Protein AF-A0A934ZNQ2-F1 (afdb_monomer)

Foldseek 3Di:
DVVVVVVVVVVVVVVVVVVVVVVVPDPVQFKDKLVRDDPPDHSVVVVVCLVVCVQPPWDDDPNIIIGTPVSVVVSVVVVVVVCVVPPPPDDDCPDPVVVCVVVVNDPPPDDD

Structure (mmCIF, N/CA/C/O backbone):
data_AF-A0A934ZNQ2-F1
#
_entry.id   AF-A0A934ZNQ2-F1
#
loop_
_atom_site.group_PDB
_atom_site.id
_atom_site.type_symbol
_atom_site.label_atom_id
_atom_site.label_alt_id
_atom_site.label_comp_id
_atom_site.label_asym_id
_atom_site.label_entity_id
_atom_site.label_seq_id
_atom_site.pdbx_PDB_ins_code
_atom_site.Cartn_x
_atom_site.Cartn_y
_atom_site.Cartn_z
_atom_site.occupancy
_atom_site.B_iso_or_equiv
_atom_site.auth_seq_id
_atom_site.auth_comp_id
_atom_site.auth_asym_id
_atom_site.auth_atom_id
_atom_site.pdbx_PDB_model_num
ATOM 1 N N . MET A 1 1 ? -1.544 -24.015 -31.363 1.00 61.53 1 MET A N 1
ATOM 2 C CA . MET A 1 1 ? -1.653 -25.268 -30.579 1.00 61.53 1 MET A CA 1
ATOM 3 C C . MET A 1 1 ? -0.484 -25.499 -29.620 1.00 61.53 1 MET A C 1
ATOM 5 O O . MET A 1 1 ? -0.744 -25.551 -28.429 1.00 61.53 1 MET A O 1
ATOM 9 N N . LEU A 1 2 ? 0.784 -25.612 -30.054 1.00 68.94 2 LEU A N 1
ATOM 10 C CA . LEU A 1 2 ? 1.919 -25.782 -29.113 1.00 68.94 2 LEU A CA 1
ATOM 11 C C . LEU A 1 2 ? 2.188 -24.540 -28.242 1.00 68.94 2 LEU A C 1
ATOM 13 O O . LEU A 1 2 ? 2.472 -24.673 -27.055 1.00 68.94 2 LEU A O 1
ATOM 17 N N . ALA A 1 3 ? 2.059 -23.342 -28.820 1.00 73.75 3 ALA A N 1
ATOM 18 C CA . ALA A 1 3 ? 2.226 -22.081 -28.096 1.00 73.75 3 ALA A CA 1
ATOM 19 C C . ALA A 1 3 ? 1.120 -21.852 -27.051 1.00 73.75 3 ALA A C 1
ATOM 21 O O . ALA A 1 3 ? 1.418 -21.419 -25.944 1.00 73.75 3 ALA A O 1
ATOM 22 N N . ASP A 1 4 ? -0.126 -22.221 -27.362 1.00 78.88 4 ASP A N 1
ATOM 23 C CA . ASP A 1 4 ? -1.271 -22.062 -26.452 1.00 78.88 4 ASP A CA 1
ATOM 24 C C . ASP A 1 4 ? -1.144 -22.976 -25.228 1.00 78.88 4 ASP A C 1
ATOM 26 O O . ASP A 1 4 ? -1.279 -22.532 -24.091 1.00 78.88 4 ASP A O 1
ATOM 30 N N . ALA A 1 5 ? -0.758 -24.237 -25.448 1.00 81.88 5 ALA A N 1
ATOM 31 C CA . ALA A 1 5 ? -0.521 -25.191 -24.368 1.00 81.88 5 ALA A CA 1
ATOM 32 C C . ALA A 1 5 ? 0.686 -24.809 -23.490 1.00 81.88 5 ALA A C 1
ATOM 34 O O . ALA A 1 5 ? 0.735 -25.159 -22.310 1.00 81.88 5 ALA A O 1
ATOM 35 N N . PHE A 1 6 ? 1.681 -24.113 -24.049 1.00 85.25 6 PHE A N 1
ATOM 36 C CA . PHE A 1 6 ? 2.797 -23.566 -23.277 1.00 85.25 6 PHE A CA 1
ATOM 37 C C . PHE A 1 6 ? 2.364 -22.339 -22.466 1.00 85.25 6 PHE A C 1
ATOM 39 O O . PHE A 1 6 ? 2.669 -22.263 -21.276 1.00 85.25 6 PHE A O 1
ATOM 46 N N . ALA A 1 7 ? 1.605 -21.425 -23.076 1.00 87.38 7 ALA A N 1
ATOM 47 C CA . ALA A 1 7 ? 1.072 -20.240 -22.412 1.00 87.38 7 ALA A CA 1
ATOM 48 C C . ALA A 1 7 ? 0.172 -20.609 -21.222 1.00 87.38 7 ALA A C 1
ATOM 50 O O . ALA A 1 7 ? 0.347 -20.051 -20.140 1.00 87.38 7 ALA A O 1
ATOM 51 N N . GLU A 1 8 ? -0.707 -21.606 -21.369 1.00 89.50 8 GLU A N 1
ATOM 52 C CA . GLU A 1 8 ? -1.528 -22.113 -20.260 1.00 89.50 8 GLU A CA 1
ATOM 53 C C . GLU A 1 8 ? -0.678 -22.672 -19.114 1.00 89.50 8 GLU A C 1
ATOM 55 O O . GLU A 1 8 ? -0.917 -22.354 -17.949 1.00 89.50 8 GLU A O 1
ATOM 60 N N . ARG A 1 9 ? 0.360 -23.463 -19.414 1.00 86.94 9 ARG A N 1
ATOM 61 C CA . ARG A 1 9 ? 1.248 -24.012 -18.373 1.00 86.94 9 ARG A CA 1
ATOM 62 C C . ARG A 1 9 ? 2.018 -22.919 -17.643 1.00 86.94 9 ARG A C 1
ATOM 64 O O . ARG A 1 9 ? 2.174 -23.003 -16.425 1.00 86.94 9 ARG A O 1
ATOM 71 N N . VAL A 1 10 ? 2.483 -21.903 -18.369 1.00 90.94 10 VAL A N 1
ATOM 72 C CA . VAL A 1 10 ? 3.166 -20.744 -17.784 1.00 90.94 10 VAL A CA 1
ATOM 73 C C . VAL A 1 10 ? 2.206 -19.938 -16.913 1.00 90.94 10 VAL A C 1
ATOM 75 O O . VAL A 1 10 ? 2.575 -19.589 -15.795 1.00 90.94 10 VAL A O 1
ATOM 78 N N . ALA A 1 11 ? 0.970 -19.706 -17.362 1.00 88.44 11 ALA A N 1
ATOM 79 C CA . ALA A 1 11 ? -0.049 -19.000 -16.587 1.00 88.44 11 ALA A CA 1
ATOM 80 C C . ALA A 1 11 ? -0.391 -19.736 -15.281 1.00 88.44 11 ALA A C 1
ATOM 82 O O . ALA A 1 11 ? -0.418 -19.121 -14.216 1.00 88.44 11 ALA A O 1
ATOM 83 N N . VAL A 1 12 ? -0.564 -21.060 -15.337 1.00 93.06 12 VAL A N 1
ATOM 84 C CA . VAL A 1 12 ? -0.823 -21.893 -14.151 1.00 93.06 12 VAL A CA 1
ATOM 85 C C . VAL A 1 12 ? 0.373 -21.895 -13.194 1.00 93.06 12 VAL A C 1
ATOM 87 O O . VAL A 1 12 ? 0.195 -21.814 -11.977 1.00 93.06 12 VAL A O 1
ATOM 90 N N . ALA A 1 13 ? 1.600 -21.965 -13.716 1.00 86.62 13 ALA A N 1
ATOM 91 C CA . ALA A 1 13 ? 2.805 -21.887 -12.895 1.00 86.62 13 ALA A CA 1
ATOM 92 C C . ALA A 1 13 ? 2.940 -20.514 -12.215 1.00 86.62 13 ALA A C 1
ATOM 94 O O . ALA A 1 13 ? 3.229 -20.452 -11.020 1.00 86.62 13 ALA A O 1
ATOM 95 N N . LEU A 1 14 ? 2.671 -19.429 -12.947 1.00 88.50 14 LEU A N 1
ATOM 96 C CA . LEU A 1 14 ? 2.656 -18.067 -12.415 1.00 88.50 14 LEU A CA 1
ATOM 97 C C . LEU A 1 14 ? 1.597 -17.896 -11.327 1.00 88.50 14 LEU A C 1
ATOM 99 O O . LEU A 1 14 ? 1.937 -17.426 -10.246 1.00 88.50 14 LEU A O 1
ATOM 103 N N . ASP A 1 15 ? 0.357 -18.333 -11.559 1.00 89.81 15 ASP A N 1
ATOM 104 C CA . ASP A 1 15 ? -0.716 -18.254 -10.558 1.00 89.81 15 ASP A CA 1
ATOM 105 C C . ASP A 1 15 ? -0.330 -19.001 -9.271 1.00 89.81 15 ASP A C 1
ATOM 107 O O . ASP A 1 15 ? -0.480 -18.487 -8.162 1.00 89.81 15 ASP A O 1
ATOM 111 N N . ARG A 1 16 ? 0.286 -20.182 -9.399 1.00 82.81 16 ARG A N 1
ATOM 112 C CA . ARG A 1 16 ? 0.754 -20.966 -8.248 1.00 82.81 16 ARG A CA 1
ATOM 113 C C . ARG A 1 16 ? 1.874 -20.268 -7.472 1.00 82.81 16 ARG A C 1
ATOM 115 O O . ARG A 1 16 ? 1.849 -20.279 -6.243 1.00 82.81 16 ARG A O 1
ATOM 122 N N . ILE A 1 17 ? 2.833 -19.653 -8.169 1.00 80.94 17 ILE A N 1
ATOM 123 C CA . ILE A 1 17 ? 3.933 -18.892 -7.553 1.00 80.94 17 ILE A CA 1
ATOM 124 C C . ILE A 1 17 ? 3.397 -17.638 -6.858 1.00 80.94 17 ILE A C 1
ATOM 126 O O . ILE A 1 17 ? 3.807 -17.336 -5.737 1.00 80.94 17 ILE A O 1
ATOM 130 N N . LEU A 1 18 ? 2.464 -16.925 -7.492 1.00 78.81 18 LEU A N 1
ATOM 131 C CA . LEU A 1 18 ? 1.850 -15.723 -6.934 1.00 78.81 18 LEU A CA 1
ATOM 132 C C . LEU A 1 18 ? 1.039 -16.046 -5.676 1.00 78.81 18 LEU A C 1
ATOM 134 O O . LEU A 1 18 ? 1.208 -15.371 -4.663 1.00 78.81 18 LEU A O 1
ATOM 138 N N . ARG A 1 19 ? 0.247 -17.126 -5.685 1.00 75.69 19 ARG A N 1
ATOM 139 C CA . ARG A 1 19 ? -0.482 -17.595 -4.493 1.00 75.69 19 ARG A CA 1
ATOM 140 C C . ARG A 1 19 ? 0.448 -18.053 -3.374 1.00 75.69 19 ARG A C 1
ATOM 142 O O . ARG A 1 19 ? 0.198 -17.739 -2.216 1.00 75.69 19 ARG A O 1
ATOM 149 N N . ALA A 1 20 ? 1.527 -18.764 -3.702 1.00 73.31 20 ALA A N 1
ATOM 150 C CA . ALA A 1 20 ? 2.514 -19.186 -2.709 1.00 73.31 20 ALA A CA 1
ATOM 151 C C . ALA A 1 20 ? 3.235 -17.985 -2.075 1.00 73.31 20 ALA A C 1
ATOM 153 O O . ALA A 1 20 ? 3.437 -17.967 -0.864 1.00 73.31 20 ALA A O 1
ATOM 154 N N . ARG A 1 21 ? 3.560 -16.954 -2.868 1.00 64.56 21 ARG A N 1
ATOM 155 C CA . ARG A 1 21 ? 4.097 -15.688 -2.348 1.00 64.56 21 ARG A CA 1
ATOM 156 C C . ARG A 1 21 ? 3.093 -14.923 -1.496 1.00 64.56 21 ARG A C 1
ATOM 158 O O . ARG A 1 21 ? 3.496 -14.374 -0.481 1.00 64.56 21 ARG A O 1
ATOM 165 N N . ALA A 1 22 ? 1.820 -14.900 -1.887 1.00 61.28 22 ALA A N 1
ATOM 166 C CA . ALA A 1 22 ? 0.763 -14.288 -1.088 1.00 61.28 22 ALA A CA 1
ATOM 167 C C . ALA A 1 22 ? 0.599 -15.003 0.266 1.00 61.28 22 ALA A C 1
ATOM 169 O O . ALA A 1 22 ? 0.439 -14.349 1.286 1.00 61.28 22 ALA A O 1
ATOM 170 N N . ALA A 1 23 ? 0.728 -16.334 0.296 1.00 60.38 23 ALA A N 1
ATOM 171 C CA . ALA A 1 23 ? 0.691 -17.123 1.529 1.00 60.38 23 ALA A CA 1
ATOM 172 C C . ALA A 1 23 ? 1.966 -16.999 2.392 1.00 60.38 23 ALA A C 1
ATOM 174 O O . ALA A 1 23 ? 1.907 -17.216 3.597 1.00 60.38 23 ALA A O 1
ATOM 175 N N . GLN A 1 24 ? 3.113 -16.665 1.789 1.00 54.69 24 GLN A N 1
ATOM 176 C CA . GLN A 1 24 ? 4.378 -16.377 2.485 1.00 54.69 24 GLN A CA 1
ATOM 177 C C . GLN A 1 24 ? 4.524 -14.913 2.919 1.00 54.69 24 GLN A C 1
ATOM 179 O O . GLN A 1 24 ? 5.526 -14.570 3.548 1.00 54.69 24 GLN A O 1
ATOM 184 N N . ALA A 1 25 ? 3.574 -14.038 2.578 1.00 53.84 25 ALA A N 1
ATOM 185 C CA . ALA A 1 25 ? 3.558 -12.678 3.089 1.00 53.84 25 ALA A CA 1
ATOM 186 C C . ALA A 1 25 ? 3.288 -12.733 4.599 1.00 53.84 25 ALA A C 1
ATOM 188 O O . ALA A 1 25 ? 2.163 -12.936 5.042 1.00 53.84 25 ALA A O 1
ATOM 189 N N . ASP A 1 26 ? 4.373 -12.614 5.359 1.00 51.59 26 ASP A N 1
ATOM 190 C CA . ASP A 1 26 ? 4.447 -12.621 6.816 1.00 51.59 26 ASP A CA 1
ATOM 191 C C . ASP A 1 26 ? 3.261 -11.891 7.477 1.00 51.59 26 ASP A C 1
ATOM 193 O O . ASP A 1 26 ? 2.975 -10.730 7.174 1.00 51.59 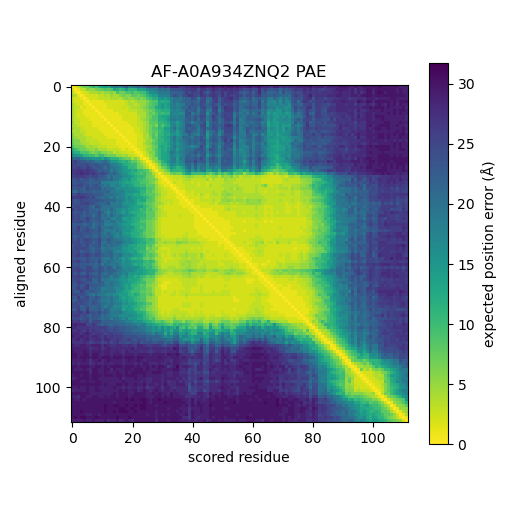26 ASP A O 1
ATOM 197 N N . GLU A 1 27 ? 2.595 -12.543 8.433 1.00 52.00 27 GLU A N 1
ATOM 198 C CA . GLU A 1 27 ? 1.454 -11.996 9.189 1.00 52.00 27 GLU A CA 1
ATOM 199 C C . GLU A 1 27 ? 1.841 -10.741 10.005 1.00 52.00 27 GLU A C 1
ATOM 201 O O . GLU A 1 27 ? 1.013 -9.891 10.336 1.00 52.00 27 GLU A O 1
ATOM 206 N N . SER A 1 28 ? 3.144 -10.559 10.237 1.00 49.88 28 SER A N 1
ATOM 207 C CA . SER A 1 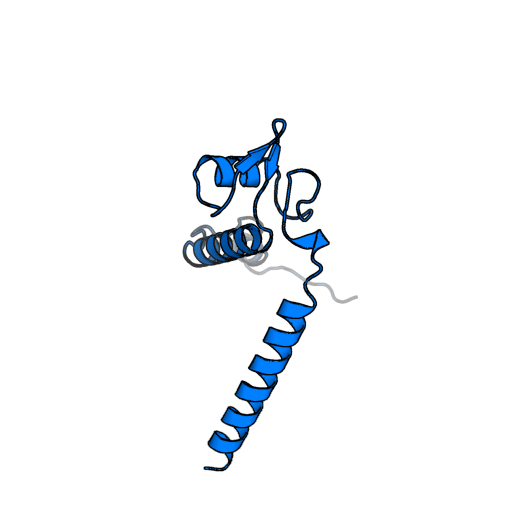28 ? 3.754 -9.372 10.844 1.00 49.88 28 SER A CA 1
ATOM 208 C C . SER A 1 28 ? 3.881 -8.165 9.895 1.00 49.88 28 SER A C 1
ATOM 210 O O . SER A 1 28 ? 4.152 -7.051 10.349 1.00 49.88 28 SER A O 1
ATOM 212 N N . TRP A 1 29 ? 3.644 -8.346 8.590 1.00 58.00 29 TRP A N 1
ATOM 213 C CA . TRP A 1 29 ? 3.798 -7.312 7.559 1.00 58.00 29 TRP A CA 1
ATOM 214 C C . TRP A 1 29 ? 2.490 -6.621 7.154 1.00 58.00 29 TRP A C 1
ATOM 216 O O . TRP A 1 29 ? 2.511 -5.710 6.323 1.00 58.00 29 TRP A O 1
ATOM 226 N N . GLY A 1 30 ? 1.354 -7.036 7.721 1.00 72.50 30 GLY A N 1
ATOM 227 C CA . GLY A 1 30 ? 0.024 -6.646 7.248 1.00 72.50 30 GLY A CA 1
ATOM 228 C C . GLY A 1 30 ? -0.350 -5.178 7.470 1.00 72.50 30 GLY A C 1
ATOM 229 O O . GLY A 1 30 ? -1.211 -4.668 6.758 1.00 72.50 30 GLY A O 1
ATOM 230 N N . ILE A 1 31 ? 0.290 -4.475 8.414 1.00 83.44 31 ILE A N 1
ATOM 231 C CA . ILE A 1 31 ? -0.050 -3.090 8.782 1.00 83.44 31 ILE A CA 1
ATOM 232 C C . ILE A 1 31 ? 1.203 -2.208 8.749 1.00 83.44 31 ILE A C 1
ATOM 234 O O . ILE A 1 31 ? 2.214 -2.490 9.391 1.00 83.44 31 ILE A O 1
ATOM 238 N N . VAL A 1 32 ? 1.099 -1.087 8.046 1.00 87.00 32 VAL A N 1
ATOM 239 C CA . VAL A 1 32 ? 2.113 -0.038 7.963 1.00 87.00 32 VAL A CA 1
ATOM 240 C C . VAL A 1 32 ? 1.699 1.139 8.838 1.00 87.00 32 VAL A C 1
ATOM 242 O O . VAL A 1 32 ? 0.526 1.489 8.949 1.00 87.00 32 VAL A O 1
ATOM 245 N N . SER A 1 33 ? 2.692 1.742 9.478 1.00 88.81 33 SER A N 1
ATOM 246 C CA . SER A 1 33 ? 2.597 2.966 10.264 1.00 88.81 33 SER A CA 1
ATOM 247 C C . SER A 1 33 ? 3.665 3.943 9.787 1.00 88.81 33 SER A C 1
ATOM 249 O O . SER A 1 33 ? 4.613 3.538 9.122 1.00 88.81 33 SER A O 1
ATOM 251 N N . GLN A 1 34 ? 3.602 5.199 10.227 1.00 87.44 34 GLN A N 1
ATOM 252 C CA . GLN A 1 34 ? 4.635 6.209 9.942 1.00 87.44 34 GLN A CA 1
ATOM 253 C C . GLN A 1 34 ? 6.067 5.749 10.277 1.00 87.44 34 GLN A C 1
ATOM 255 O O . GLN A 1 34 ? 7.025 6.212 9.671 1.00 87.44 34 GLN A O 1
ATOM 260 N N . LYS A 1 35 ? 6.217 4.841 11.251 1.00 85.12 35 LYS A N 1
ATOM 261 C CA . LYS A 1 35 ? 7.513 4.306 11.695 1.00 85.12 35 LYS A CA 1
ATOM 262 C C . LYS A 1 35 ? 7.977 3.085 10.907 1.00 85.12 35 LYS A C 1
ATOM 264 O O . LYS A 1 35 ? 9.159 2.771 10.922 1.00 85.12 35 LYS A O 1
ATOM 269 N N . THR A 1 36 ? 7.043 2.370 10.288 1.00 86.50 36 THR A N 1
ATOM 270 C CA . THR A 1 36 ? 7.291 1.124 9.547 1.00 86.50 36 THR A CA 1
ATOM 271 C C . THR A 1 36 ? 7.107 1.307 8.042 1.00 86.50 36 THR A C 1
ATOM 273 O O . THR A 1 36 ? 7.063 0.329 7.296 1.00 86.50 36 THR A O 1
ATOM 276 N N . LEU A 1 37 ? 6.991 2.559 7.592 1.00 85.88 37 LEU A N 1
ATOM 277 C CA . LEU A 1 37 ? 6.947 2.911 6.183 1.00 85.88 37 LEU A CA 1
ATOM 278 C C . LEU A 1 37 ? 8.270 2.553 5.500 1.00 85.88 37 LEU A C 1
ATOM 280 O O . LEU A 1 37 ? 9.342 2.731 6.085 1.00 85.88 37 LEU A O 1
ATOM 284 N N . PRO A 1 38 ? 8.213 2.093 4.241 1.00 82.31 38 PRO A N 1
ATOM 285 C CA . PRO A 1 38 ? 9.388 2.050 3.392 1.00 82.31 38 PRO A CA 1
ATOM 286 C C . PRO A 1 38 ? 10.059 3.432 3.292 1.00 82.31 38 PRO A C 1
ATOM 288 O O . PRO A 1 38 ? 9.355 4.439 3.205 1.00 82.31 38 PRO A O 1
ATOM 291 N N . PRO A 1 39 ? 11.401 3.498 3.238 1.00 84.88 39 PRO A N 1
ATOM 292 C CA . PRO A 1 39 ? 12.150 4.757 3.331 1.00 84.88 39 PRO A CA 1
ATOM 293 C C . PRO A 1 39 ? 11.940 5.703 2.139 1.00 84.88 39 PRO A C 1
ATOM 295 O O . PRO A 1 39 ? 12.263 6.881 2.225 1.00 84.88 39 PRO A O 1
ATOM 298 N N . TRP A 1 40 ? 11.408 5.196 1.028 1.00 83.31 40 TRP A N 1
ATOM 299 C CA . TRP A 1 40 ? 11.094 5.971 -0.173 1.00 83.31 40 TRP A CA 1
ATOM 300 C C . TRP A 1 40 ? 9.697 6.608 -0.155 1.00 83.31 40 TRP A C 1
ATOM 302 O O . TRP A 1 40 ? 9.366 7.343 -1.079 1.00 83.31 40 TRP A O 1
ATOM 312 N N . ILE A 1 41 ? 8.864 6.336 0.857 1.00 87.81 41 ILE A N 1
ATOM 313 C CA . ILE A 1 41 ? 7.563 6.996 1.026 1.00 87.81 41 ILE A CA 1
ATOM 314 C C . ILE A 1 41 ? 7.709 8.065 2.104 1.00 87.81 41 ILE A C 1
ATOM 316 O O . ILE A 1 41 ? 8.041 7.756 3.249 1.00 87.81 41 ILE A O 1
ATOM 320 N N . HIS A 1 42 ? 7.427 9.320 1.756 1.00 88.88 42 HIS A N 1
ATOM 321 C CA . HIS A 1 42 ? 7.491 10.401 2.731 1.00 88.88 42 HIS A CA 1
ATOM 322 C C . HIS A 1 42 ? 6.364 10.262 3.779 1.00 88.88 42 HIS A C 1
ATOM 324 O O . HIS A 1 42 ? 5.203 10.059 3.398 1.00 88.88 42 HIS A O 1
ATOM 330 N N . PRO A 1 43 ? 6.653 10.394 5.091 1.00 90.31 43 PRO A N 1
ATOM 331 C CA . PRO A 1 43 ? 5.650 10.225 6.143 1.00 90.31 43 PRO A CA 1
ATOM 332 C C . PRO A 1 43 ? 4.454 11.173 6.017 1.00 90.31 43 PRO A C 1
ATOM 334 O O . PRO A 1 43 ? 3.323 10.756 6.261 1.00 90.31 43 PRO A O 1
ATOM 337 N N . ASP A 1 44 ? 4.686 12.422 5.612 1.00 90.38 44 ASP A N 1
ATOM 338 C CA . ASP A 1 44 ? 3.616 13.419 5.491 1.00 90.38 44 ASP A CA 1
ATOM 339 C C . ASP A 1 44 ? 2.655 13.096 4.343 1.00 90.38 44 ASP A C 1
ATOM 341 O O . ASP A 1 44 ? 1.443 13.127 4.540 1.00 90.38 44 ASP A O 1
ATOM 345 N N . THR A 1 45 ? 3.176 12.676 3.184 1.00 90.88 45 THR A N 1
ATOM 346 C CA . THR A 1 45 ? 2.362 12.242 2.036 1.00 90.88 45 THR A CA 1
ATOM 347 C C . THR A 1 45 ? 1.491 11.045 2.404 1.00 90.88 45 THR A C 1
ATOM 349 O O . THR A 1 45 ? 0.308 11.005 2.082 1.00 90.88 45 THR A O 1
ATOM 352 N N . TYR A 1 46 ? 2.042 10.096 3.165 1.00 91.38 46 TYR A N 1
ATOM 353 C CA . TYR A 1 46 ? 1.271 8.972 3.690 1.00 91.38 46 TYR A CA 1
ATOM 354 C C . TYR A 1 46 ? 0.144 9.420 4.639 1.00 91.38 46 TYR A C 1
ATOM 356 O O . TYR A 1 46 ? -0.964 8.888 4.581 1.00 91.38 46 TYR A O 1
ATOM 364 N N . VAL A 1 47 ? 0.399 10.397 5.516 1.00 92.38 47 VAL A N 1
ATOM 365 C CA . VAL A 1 47 ? -0.615 10.923 6.448 1.00 92.38 47 VAL A CA 1
ATOM 366 C C . VAL A 1 47 ? -1.727 11.662 5.718 1.00 92.38 47 VAL A C 1
ATOM 368 O O . VAL A 1 47 ? -2.896 11.466 6.054 1.00 92.38 47 VAL A O 1
ATOM 371 N N . GLU A 1 48 ? -1.373 12.486 4.737 1.00 93.06 48 GLU A N 1
ATOM 372 C CA . GLU A 1 48 ? -2.317 13.163 3.848 1.00 93.06 48 GLU A CA 1
ATOM 373 C C . GLU A 1 48 ? -3.200 12.132 3.134 1.00 93.06 48 GLU A C 1
ATOM 375 O O . GLU A 1 48 ? -4.420 12.192 3.258 1.00 93.06 48 GLU A O 1
ATOM 380 N N . ALA A 1 49 ? -2.601 11.114 2.508 1.00 90.88 49 ALA A N 1
ATOM 381 C CA . ALA A 1 49 ? -3.320 10.052 1.801 1.00 90.88 49 ALA A CA 1
ATOM 382 C C . ALA A 1 49 ? -4.239 9.222 2.718 1.00 90.88 49 ALA A C 1
ATOM 384 O O . ALA A 1 49 ? -5.348 8.840 2.337 1.00 90.88 49 ALA A O 1
ATOM 385 N N . CYS A 1 50 ? -3.818 8.970 3.961 1.00 91.88 50 CYS A N 1
ATOM 386 C CA . CYS A 1 50 ? -4.678 8.337 4.961 1.00 91.88 50 CYS A CA 1
ATOM 387 C C . CYS A 1 50 ? -5.846 9.245 5.373 1.00 91.88 50 CYS A C 1
ATOM 389 O O . CYS A 1 50 ? -6.960 8.764 5.575 1.00 91.88 50 CYS A O 1
ATOM 391 N N . ARG A 1 51 ? -5.604 10.555 5.501 1.00 92.62 51 ARG A N 1
ATOM 392 C CA . ARG A 1 51 ? -6.617 11.543 5.897 1.00 92.62 51 ARG A CA 1
ATOM 393 C C . ARG A 1 51 ? -7.653 11.775 4.796 1.00 92.62 51 ARG A C 1
ATOM 395 O O . ARG A 1 51 ? -8.827 11.931 5.116 1.00 92.62 51 ARG A O 1
ATOM 402 N N . THR A 1 52 ? -7.236 11.796 3.532 1.00 92.38 52 THR A N 1
ATOM 403 C CA . THR A 1 52 ? -8.120 11.972 2.366 1.00 92.38 52 THR A CA 1
ATOM 404 C C . THR A 1 52 ? -8.884 10.700 1.999 1.00 92.38 52 THR A C 1
ATOM 406 O O . THR A 1 52 ? -9.815 10.760 1.201 1.00 92.38 52 THR A O 1
ATOM 409 N N . GLY A 1 53 ? -8.526 9.555 2.590 1.00 90.00 53 GLY A N 1
ATOM 410 C CA . GLY A 1 53 ? -9.147 8.263 2.300 1.00 90.00 53 GLY A CA 1
ATOM 411 C C . GLY A 1 53 ? -8.640 7.606 1.015 1.00 90.00 53 GLY A C 1
ATOM 412 O O . GLY A 1 53 ? -9.236 6.630 0.566 1.00 90.00 53 GLY A O 1
ATOM 413 N N . ALA A 1 54 ? -7.536 8.097 0.441 1.00 89.62 54 ALA A N 1
ATOM 414 C CA . ALA A 1 54 ? -6.904 7.507 -0.740 1.00 89.62 54 ALA A CA 1
ATOM 415 C C . ALA A 1 54 ? -6.377 6.084 -0.477 1.00 89.62 54 ALA A C 1
ATOM 417 O O . ALA A 1 54 ? -6.304 5.267 -1.393 1.00 89.62 54 ALA A O 1
ATOM 418 N N . ILE A 1 55 ? -6.041 5.768 0.780 1.00 91.69 55 ILE A N 1
ATOM 419 C CA . ILE A 1 55 ? -5.581 4.438 1.190 1.00 91.69 55 ILE A CA 1
ATOM 420 C C . ILE A 1 55 ? -6.733 3.679 1.873 1.00 91.69 55 ILE A C 1
ATOM 422 O O . ILE A 1 55 ? -7.107 4.015 3.004 1.00 91.69 55 ILE A O 1
ATOM 426 N N . PRO A 1 56 ? -7.296 2.631 1.241 1.00 87.44 56 PRO A N 1
ATOM 427 C CA . PRO A 1 56 ? -8.414 1.889 1.811 1.00 87.44 56 PRO A CA 1
ATOM 428 C C . PRO A 1 56 ? -8.003 1.133 3.081 1.00 87.44 56 PRO A C 1
ATOM 430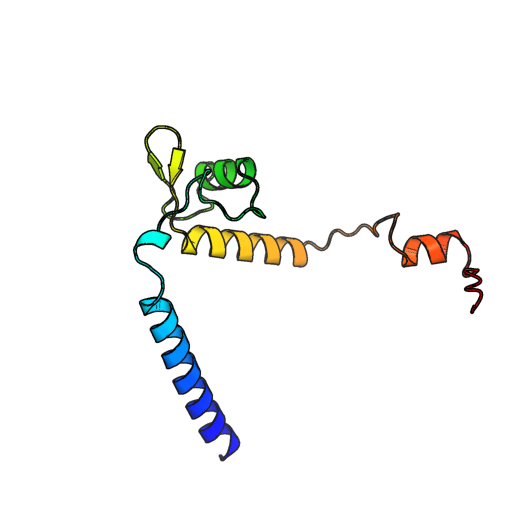 O O . PRO A 1 56 ? -6.939 0.520 3.159 1.00 87.44 56 PRO A O 1
ATOM 433 N N . GLY A 1 57 ? -8.871 1.168 4.096 1.00 86.25 57 GLY A N 1
ATOM 434 C CA . GLY A 1 57 ? -8.624 0.521 5.389 1.00 86.25 57 GLY A CA 1
ATOM 435 C C . GLY A 1 57 ? -7.681 1.290 6.323 1.00 86.25 57 GLY A C 1
ATOM 436 O O . GLY A 1 57 ? -7.339 0.770 7.388 1.00 86.25 57 GLY A O 1
ATOM 437 N N . ALA A 1 58 ? -7.276 2.513 5.960 1.00 90.38 58 ALA A N 1
ATOM 438 C CA . ALA A 1 58 ? -6.532 3.394 6.849 1.00 90.38 58 ALA A CA 1
ATOM 439 C C . ALA A 1 58 ? -7.374 3.779 8.078 1.00 90.38 58 ALA A C 1
ATOM 441 O O . ALA A 1 58 ? -8.533 4.182 7.970 1.00 90.38 58 ALA A O 1
ATOM 442 N N . LYS A 1 59 ? -6.784 3.665 9.269 1.00 90.56 59 LYS A N 1
ATOM 443 C CA . LYS A 1 59 ? -7.417 4.019 10.544 1.00 90.56 59 LYS A CA 1
ATOM 444 C C . LYS A 1 59 ? -6.439 4.725 11.468 1.00 90.56 59 LYS A C 1
ATOM 446 O O . LYS A 1 59 ? -5.240 4.448 11.458 1.00 90.56 59 LYS A O 1
ATOM 451 N N . ILE A 1 60 ? -6.963 5.596 12.322 1.00 91.56 60 ILE A N 1
ATOM 452 C CA . ILE A 1 60 ? -6.166 6.257 13.353 1.00 91.56 60 ILE A CA 1
ATOM 453 C C . ILE A 1 60 ? -6.132 5.414 14.635 1.00 91.56 60 ILE A 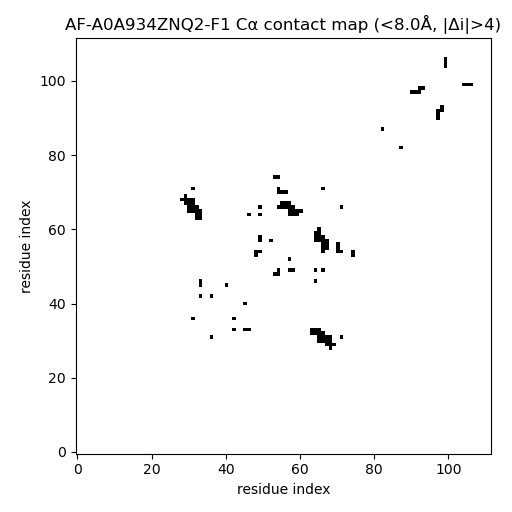C 1
ATOM 455 O O . ILE A 1 60 ? -7.165 4.982 15.146 1.00 91.56 60 ILE A O 1
ATOM 459 N N . TRP A 1 61 ? -4.938 5.180 15.180 1.00 86.94 61 TRP A N 1
ATOM 460 C CA . TRP A 1 61 ? -4.738 4.480 16.449 1.00 86.94 61 TRP A CA 1
ATOM 461 C C . TRP A 1 61 ? -3.599 5.119 17.239 1.00 86.94 61 TRP A C 1
ATOM 463 O O . TRP A 1 61 ? -2.512 5.326 16.710 1.00 86.94 61 TRP A O 1
ATOM 473 N N . ARG A 1 62 ? -3.841 5.467 18.512 1.00 84.69 62 ARG A N 1
ATOM 474 C CA . ARG A 1 62 ? -2.854 6.129 19.395 1.00 84.69 62 ARG A CA 1
ATOM 475 C C . ARG A 1 62 ? -2.093 7.288 18.715 1.00 84.69 62 ARG A C 1
ATOM 477 O O . ARG A 1 62 ? -0.887 7.430 18.888 1.00 84.69 62 ARG A O 1
ATOM 484 N N . ARG A 1 63 ? -2.820 8.134 17.969 1.00 87.06 63 ARG A N 1
ATOM 485 C CA . ARG A 1 63 ? -2.306 9.300 17.211 1.00 87.06 63 ARG A CA 1
ATOM 486 C C . ARG A 1 63 ? -1.424 8.960 15.998 1.00 87.06 63 ARG A C 1
ATOM 488 O O . ARG A 1 63 ? -0.765 9.849 15.473 1.00 87.06 63 ARG A O 1
ATOM 495 N N . GLN A 1 64 ? -1.420 7.710 15.541 1.00 89.12 64 GLN A N 1
ATOM 496 C CA . GLN A 1 64 ? -0.720 7.274 14.333 1.00 89.12 64 GLN A CA 1
ATOM 497 C C . GLN A 1 64 ? -1.711 6.717 13.316 1.00 89.12 64 GLN A C 1
ATOM 499 O O . GLN A 1 64 ? -2.710 6.097 13.683 1.00 89.12 64 GLN A O 1
ATOM 504 N N . TRP A 1 65 ? -1.417 6.927 12.038 1.00 92.00 65 TRP A N 1
ATOM 505 C CA . TRP A 1 65 ? -2.160 6.303 10.951 1.00 92.00 65 TRP A CA 1
ATOM 506 C C . TRP A 1 65 ? -1.633 4.900 10.685 1.00 92.00 65 TRP A C 1
ATOM 508 O O . TRP A 1 65 ? -0.438 4.709 10.446 1.00 92.00 65 TRP A O 1
ATOM 518 N N . LEU A 1 66 ? -2.544 3.935 10.731 1.00 91.62 66 LEU A N 1
ATOM 519 C CA . LEU A 1 66 ? -2.306 2.537 10.422 1.00 91.62 66 LEU A CA 1
ATOM 520 C C . LEU A 1 66 ? -3.061 2.184 9.149 1.00 91.62 66 LEU A C 1
ATOM 522 O O . LEU A 1 66 ? -4.273 2.389 9.096 1.00 91.62 66 LEU A O 1
ATOM 526 N N . ALA A 1 67 ? -2.374 1.621 8.165 1.00 91.31 67 ALA A N 1
ATOM 527 C CA . ALA A 1 67 ? -2.988 1.188 6.918 1.00 91.31 67 ALA A CA 1
ATOM 528 C C . ALA A 1 67 ? -2.478 -0.197 6.506 1.00 91.31 67 ALA A C 1
ATOM 530 O O . ALA A 1 67 ? -1.340 -0.546 6.831 1.00 91.31 67 ALA A O 1
ATOM 531 N N . PRO A 1 68 ? -3.282 -1.001 5.790 1.00 89.19 68 PRO A N 1
ATOM 532 C CA . PRO A 1 68 ? -2.817 -2.268 5.247 1.00 89.19 68 PRO A CA 1
ATOM 533 C C . PRO A 1 68 ? -1.649 -2.058 4.282 1.00 89.19 68 PRO A C 1
ATOM 535 O O . PRO A 1 68 ?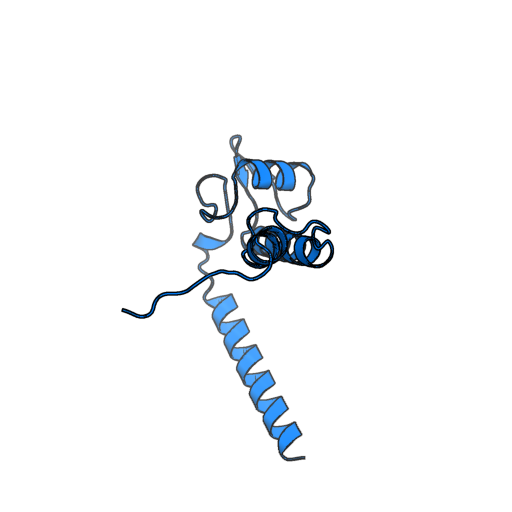 -1.716 -1.194 3.408 1.00 89.19 68 PRO A O 1
ATOM 538 N N . ARG A 1 69 ? -0.585 -2.859 4.395 1.00 86.88 69 ARG A N 1
ATOM 539 C CA . ARG A 1 69 ? 0.607 -2.700 3.541 1.00 86.88 69 ARG A CA 1
ATOM 540 C C . ARG A 1 69 ? 0.284 -2.789 2.052 1.00 86.88 69 ARG A C 1
ATOM 542 O O . ARG A 1 69 ? 0.798 -1.997 1.269 1.00 86.88 69 ARG A O 1
ATOM 549 N N . GLU A 1 70 ? -0.581 -3.723 1.670 1.00 85.06 70 GLU A N 1
ATOM 550 C CA . GLU A 1 70 ? -1.018 -3.889 0.280 1.00 85.06 70 GLU A CA 1
ATOM 551 C C . GLU A 1 70 ? -1.755 -2.655 -0.242 1.00 85.06 70 GLU A C 1
ATOM 553 O O . GLU A 1 70 ? -1.489 -2.213 -1.356 1.00 85.06 70 GLU A O 1
ATOM 558 N N . ALA A 1 71 ? -2.612 -2.049 0.585 1.00 88.31 71 ALA A N 1
ATOM 559 C CA . ALA A 1 71 ? -3.324 -0.826 0.235 1.00 88.31 71 ALA A CA 1
ATOM 560 C C . ALA A 1 71 ? -2.356 0.346 0.013 1.00 88.31 71 ALA A C 1
ATOM 562 O O . ALA A 1 71 ? -2.508 1.093 -0.950 1.00 88.31 71 ALA A O 1
ATOM 563 N N . VAL A 1 72 ? -1.322 0.470 0.855 1.00 89.25 72 VAL A N 1
ATOM 564 C CA . VAL A 1 72 ? -0.272 1.489 0.688 1.00 89.25 72 VAL A CA 1
ATOM 565 C C . VAL A 1 72 ? 0.502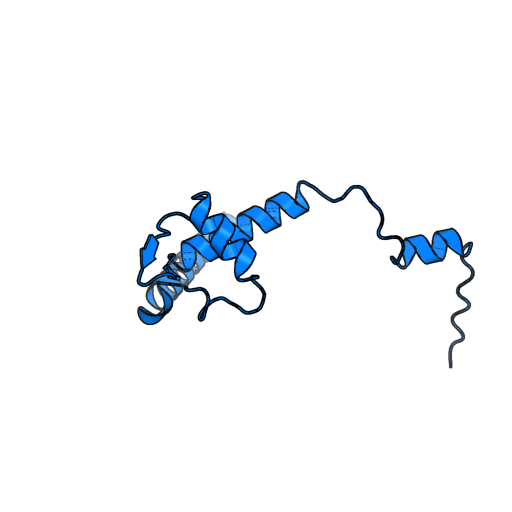 1.269 -0.613 1.00 89.25 72 VAL A C 1
ATOM 567 O O . VAL A 1 72 ? 0.713 2.214 -1.366 1.00 89.25 72 VAL A O 1
ATOM 570 N N . LEU A 1 73 ? 0.903 0.030 -0.913 1.00 87.12 73 LEU A N 1
ATOM 571 C CA . LEU A 1 73 ? 1.638 -0.278 -2.145 1.00 87.12 73 LEU A CA 1
ATOM 572 C C . LEU A 1 73 ? 0.784 -0.061 -3.403 1.00 87.12 73 LEU A C 1
ATOM 574 O O . LEU A 1 73 ? 1.296 0.443 -4.401 1.00 87.12 73 LEU A O 1
ATOM 578 N N . ALA A 1 74 ? -0.505 -0.406 -3.358 1.00 88.00 74 ALA A N 1
ATOM 579 C CA . ALA A 1 74 ? -1.439 -0.171 -4.456 1.00 88.00 74 ALA A CA 1
ATOM 580 C C . ALA A 1 74 ? -1.664 1.327 -4.708 1.00 88.00 74 ALA A C 1
ATOM 582 O O . ALA A 1 74 ? -1.665 1.760 -5.862 1.00 88.00 74 ALA A O 1
ATOM 583 N N . TRP A 1 75 ? -1.793 2.123 -3.643 1.00 90.50 75 TRP A N 1
ATOM 584 C CA . TRP A 1 75 ? -1.874 3.580 -3.736 1.00 90.50 75 TRP A CA 1
ATOM 585 C C . TRP A 1 75 ? -0.616 4.166 -4.394 1.00 90.50 75 TRP A C 1
ATOM 587 O O . TRP A 1 75 ? -0.731 4.843 -5.413 1.00 90.50 75 TRP A O 1
ATOM 597 N N . VAL A 1 76 ? 0.583 3.802 -3.922 1.00 88.50 76 VAL A N 1
ATOM 598 C CA . VAL A 1 76 ? 1.852 4.270 -4.517 1.00 88.50 76 VAL A CA 1
ATOM 599 C C . VAL A 1 76 ? 1.983 3.864 -5.986 1.00 88.50 76 VAL A C 1
ATOM 601 O O . VAL A 1 76 ? 2.432 4.654 -6.816 1.00 88.50 76 VAL A O 1
ATOM 604 N N . ALA A 1 77 ? 1.587 2.637 -6.337 1.00 84.62 77 ALA A N 1
ATOM 605 C CA . ALA A 1 77 ? 1.607 2.178 -7.724 1.00 84.62 77 ALA A CA 1
ATOM 606 C C . ALA A 1 77 ? 0.634 2.969 -8.617 1.00 84.62 77 ALA A C 1
ATOM 608 O O . ALA A 1 77 ? 0.904 3.142 -9.806 1.00 84.62 77 ALA A O 1
ATOM 609 N N . THR A 1 78 ? -0.476 3.451 -8.055 1.00 83.38 78 THR A N 1
ATOM 610 C CA . THR A 1 78 ? -1.461 4.278 -8.762 1.00 83.38 78 THR A CA 1
ATOM 611 C C . THR A 1 78 ? -0.930 5.694 -8.957 1.00 83.38 78 THR A C 1
ATOM 613 O O . THR A 1 78 ? -0.893 6.153 -10.094 1.00 83.38 78 THR A O 1
ATOM 616 N N . GLU A 1 79 ? -0.384 6.327 -7.913 1.00 76.38 79 GLU A N 1
ATOM 617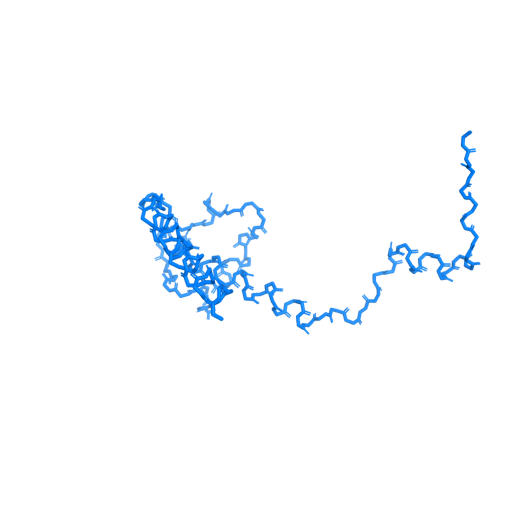 C CA . GLU A 1 79 ? 0.265 7.644 -8.034 1.00 76.38 79 GLU A CA 1
ATOM 618 C C . GLU A 1 79 ? 1.448 7.619 -9.005 1.00 76.38 79 GLU A C 1
ATOM 620 O O . GLU A 1 79 ? 1.608 8.527 -9.813 1.00 76.38 79 GLU A O 1
ATOM 625 N N . SER A 1 80 ? 2.251 6.550 -8.997 1.00 65.50 80 SER A N 1
ATOM 626 C CA . SER A 1 80 ? 3.369 6.406 -9.940 1.00 65.50 80 SER A CA 1
ATOM 627 C C . SER A 1 80 ? 2.884 6.292 -11.388 1.00 65.50 80 SER A C 1
ATOM 629 O O . SER A 1 80 ? 3.533 6.793 -12.302 1.00 65.50 80 SER A O 1
ATOM 631 N N . ARG A 1 81 ? 1.741 5.634 -11.620 1.00 58.50 81 ARG A N 1
ATOM 632 C CA . ARG A 1 81 ? 1.129 5.548 -12.954 1.00 58.50 81 ARG A CA 1
ATOM 633 C C . ARG A 1 81 ? 0.511 6.875 -13.377 1.00 58.50 81 ARG A C 1
ATOM 635 O O . ARG A 1 81 ? 0.659 7.246 -14.535 1.00 58.50 81 ARG A O 1
ATOM 642 N N . GLU A 1 82 ? -0.131 7.593 -12.462 1.00 56.06 82 GLU A N 1
ATOM 643 C CA . GLU A 1 82 ? -0.661 8.934 -12.719 1.00 56.06 82 GLU A CA 1
ATOM 644 C C . GLU A 1 82 ? 0.456 9.956 -12.962 1.00 56.06 82 GLU A C 1
ATOM 646 O O . GLU A 1 82 ? 0.307 10.797 -13.839 1.00 56.06 82 GLU A O 1
ATOM 651 N N . ALA A 1 83 ? 1.604 9.841 -12.290 1.00 53.38 83 ALA A N 1
ATOM 652 C CA . ALA A 1 83 ? 2.789 10.666 -12.542 1.00 53.38 83 ALA A CA 1
ATOM 653 C C . ALA A 1 83 ? 3.432 10.396 -13.916 1.00 53.38 83 ALA A C 1
ATOM 655 O O . ALA A 1 83 ? 4.035 11.287 -14.504 1.00 53.38 83 ALA A O 1
ATOM 656 N N . VAL A 1 84 ? 3.298 9.178 -14.452 1.00 51.34 84 VAL A N 1
ATOM 657 C CA . VAL A 1 84 ? 3.740 8.844 -15.819 1.00 51.34 84 VAL A CA 1
ATOM 658 C C . VAL A 1 84 ? 2.700 9.270 -16.862 1.00 51.34 84 VAL A C 1
ATOM 660 O O . VAL A 1 84 ? 3.067 9.687 -17.958 1.00 51.34 84 VAL A O 1
ATOM 663 N N . ALA A 1 85 ? 1.407 9.188 -16.534 1.00 50.84 85 ALA A N 1
ATOM 664 C CA . ALA A 1 85 ? 0.321 9.647 -17.401 1.00 50.84 85 ALA A CA 1
ATOM 665 C C . ALA A 1 85 ? 0.261 11.184 -17.491 1.00 50.84 85 ALA A C 1
ATOM 667 O O . ALA A 1 85 ? 0.015 11.727 -18.565 1.00 50.84 85 ALA A O 1
ATOM 668 N N . ASN A 1 86 ? 0.563 11.872 -16.389 1.00 44.62 86 ASN A N 1
ATOM 669 C CA . ASN A 1 86 ? 0.871 13.295 -16.331 1.00 44.62 86 ASN A CA 1
ATOM 670 C C . ASN A 1 86 ? 2.386 13.474 -16.434 1.00 44.62 86 ASN A C 1
ATOM 672 O O . ASN A 1 86 ? 3.019 13.937 -15.486 1.00 44.62 86 ASN A O 1
ATOM 676 N N . ALA A 1 87 ? 2.981 13.086 -17.566 1.00 43.53 87 ALA A N 1
ATOM 677 C CA . ALA A 1 87 ? 4.359 13.467 -17.841 1.00 43.53 87 ALA A CA 1
ATOM 678 C C . ALA A 1 87 ? 4.471 14.987 -17.620 1.00 43.53 87 ALA A C 1
ATOM 680 O O . ALA A 1 87 ? 3.702 15.728 -18.245 1.00 43.5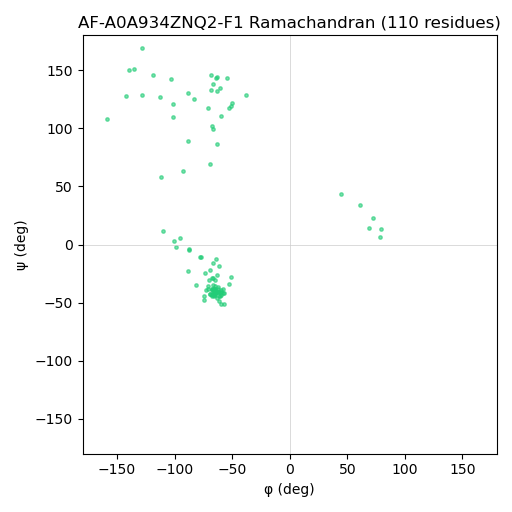3 87 ALA A O 1
ATOM 681 N N . PRO A 1 88 ? 5.352 15.473 -16.725 1.00 47.09 88 PRO A N 1
ATOM 682 C CA . PRO A 1 88 ? 5.578 16.898 -16.617 1.00 47.09 88 PRO A CA 1
ATOM 683 C C . PRO A 1 88 ? 6.071 17.347 -17.987 1.00 47.09 88 PRO A C 1
ATOM 685 O O . PRO A 1 88 ? 7.146 16.960 -18.445 1.00 47.09 88 PRO A O 1
ATOM 688 N N . GLY A 1 89 ? 5.225 18.102 -18.682 1.00 52.41 89 GLY A N 1
ATOM 689 C CA . GLY A 1 89 ? 5.599 18.832 -19.875 1.00 52.41 89 GLY A CA 1
ATOM 690 C C . GLY A 1 89 ? 6.532 19.957 -19.467 1.00 52.41 89 GLY A C 1
ATOM 691 O O . GLY A 1 89 ? 6.137 21.111 -19.492 1.00 52.41 89 GLY A O 1
ATOM 692 N N . GLU A 1 90 ? 7.741 19.620 -19.041 1.00 50.53 90 GLU A N 1
ATOM 693 C CA . GLU A 1 90 ? 8.807 20.578 -18.827 1.00 50.53 90 GLU A CA 1
ATOM 694 C C . GLU A 1 90 ? 10.122 19.810 -18.871 1.00 50.53 90 GLU A C 1
ATOM 696 O O . GLU A 1 90 ? 10.431 18.993 -18.004 1.00 50.53 90 GLU A O 1
ATOM 701 N N . PHE A 1 91 ? 10.864 20.015 -19.956 1.00 49.84 91 PHE A N 1
ATOM 702 C CA . PHE A 1 91 ? 12.239 19.560 -20.064 1.00 49.84 91 PHE A CA 1
ATOM 703 C C . PHE A 1 91 ? 12.997 20.044 -18.826 1.00 49.84 91 PHE A C 1
ATOM 705 O O . PHE A 1 91 ? 13.082 21.248 -18.593 1.00 49.84 91 PHE A O 1
ATOM 712 N N . ASP A 1 92 ? 13.536 19.111 -18.040 1.00 55.78 92 ASP A N 1
ATOM 713 C CA . ASP A 1 92 ? 14.437 19.425 -16.935 1.00 55.78 92 ASP A CA 1
ATOM 714 C C . ASP A 1 92 ? 15.574 20.317 -17.482 1.00 55.78 92 ASP A C 1
ATOM 716 O O . ASP A 1 92 ? 16.314 19.871 -18.373 1.00 55.78 92 ASP A O 1
ATOM 720 N N . PRO A 1 93 ? 15.724 21.569 -17.005 1.00 55.38 93 PRO A N 1
ATOM 721 C CA . PRO A 1 93 ? 16.741 22.495 -17.503 1.00 55.38 93 PRO A CA 1
ATOM 722 C C . PRO A 1 93 ? 18.174 22.007 -17.234 1.00 55.38 93 PRO A C 1
ATOM 724 O O . PRO A 1 93 ? 19.118 22.546 -17.812 1.00 55.38 93 PRO A O 1
ATOM 727 N N . CYS A 1 94 ? 18.346 20.978 -16.396 1.00 53.16 94 CYS A N 1
ATOM 728 C CA . CYS A 1 94 ? 19.620 20.315 -16.123 1.00 53.16 94 CYS A CA 1
ATOM 729 C C . CYS A 1 94 ? 19.804 18.989 -16.881 1.00 53.16 94 CYS A C 1
ATOM 731 O O . CYS A 1 94 ? 20.823 18.316 -16.697 1.00 53.16 94 CYS A O 1
ATOM 733 N N . SER A 1 95 ? 18.859 18.594 -17.737 1.00 61.69 95 SER A N 1
ATOM 734 C CA . SER A 1 95 ? 19.025 17.410 -18.581 1.00 61.69 95 SER A CA 1
ATOM 735 C C . SER A 1 95 ? 20.194 17.591 -19.557 1.00 61.69 95 SER A C 1
ATOM 737 O O . SER A 1 95 ? 20.437 18.675 -20.092 1.00 61.69 95 SER A O 1
ATOM 739 N N . LEU A 1 96 ? 20.925 16.503 -19.821 1.00 57.97 96 LEU A N 1
ATOM 740 C CA . LEU A 1 96 ? 22.029 16.479 -20.790 1.00 57.97 96 LEU A CA 1
ATOM 741 C C . LEU A 1 96 ? 21.598 17.004 -22.167 1.00 57.97 96 LEU A C 1
ATOM 743 O O . LEU A 1 96 ? 22.381 17.660 -22.846 1.00 57.97 96 LEU A O 1
ATOM 747 N N . GLU A 1 97 ? 20.346 16.763 -22.553 1.00 60.75 97 GLU A N 1
ATOM 748 C CA . GLU A 1 97 ? 19.762 17.2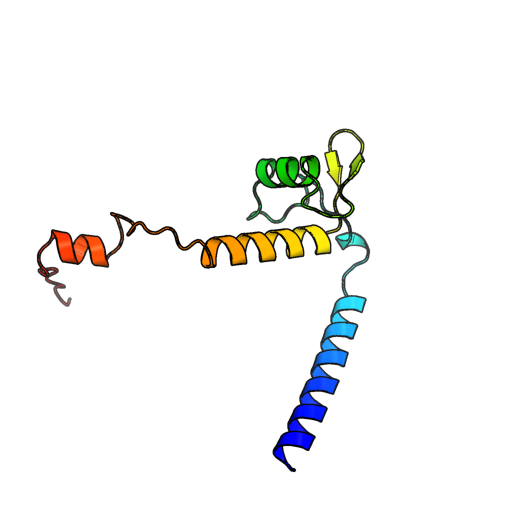36 -23.809 1.00 60.75 97 GLU A CA 1
ATOM 749 C C . GLU A 1 97 ? 19.558 18.760 -23.816 1.00 60.75 97 GLU A C 1
ATOM 751 O O . GLU A 1 97 ? 19.930 19.414 -24.792 1.00 60.75 97 GLU A O 1
ATOM 756 N N . ALA A 1 98 ? 19.075 19.348 -22.713 1.00 59.69 98 ALA A N 1
ATOM 757 C CA . ALA A 1 98 ? 18.965 20.800 -22.556 1.00 59.69 98 ALA A CA 1
ATOM 758 C C . ALA A 1 98 ? 20.344 21.482 -22.537 1.00 59.69 98 ALA A C 1
ATOM 760 O O . ALA A 1 98 ? 20.532 22.526 -23.163 1.00 59.69 98 ALA A O 1
ATOM 761 N N . ILE A 1 99 ? 21.338 20.856 -21.899 1.00 61.84 99 ILE A N 1
ATOM 762 C CA . ILE A 1 99 ? 22.727 21.337 -21.892 1.00 61.84 99 ILE A CA 1
ATOM 763 C C . ILE A 1 99 ? 23.323 21.274 -23.307 1.00 61.84 99 ILE A C 1
ATOM 765 O O . ILE A 1 99 ? 23.950 22.234 -23.754 1.00 61.84 99 ILE A O 1
ATOM 769 N N . VAL A 1 100 ? 23.108 20.188 -24.054 1.00 64.25 100 VAL A N 1
ATOM 770 C CA . VAL A 1 100 ? 23.610 20.038 -25.433 1.00 64.25 100 VAL A CA 1
ATOM 771 C C . VAL A 1 100 ? 22.950 21.036 -26.389 1.00 64.25 100 VAL A C 1
ATOM 773 O O . VAL A 1 100 ? 23.644 21.608 -27.235 1.00 64.25 100 VAL A O 1
ATOM 776 N N . ALA A 1 101 ? 21.651 21.297 -26.219 1.00 63.19 101 ALA A N 1
ATOM 777 C CA . ALA A 1 101 ? 20.919 22.304 -26.981 1.00 63.19 101 ALA A CA 1
ATOM 778 C C . ALA A 1 101 ? 21.384 23.735 -26.652 1.00 63.19 101 ALA A C 1
ATOM 780 O O . ALA A 1 101 ? 21.606 24.529 -27.566 1.00 63.19 101 ALA A O 1
ATOM 781 N N . ALA A 1 102 ? 21.609 24.052 -25.372 1.00 60.78 102 ALA A N 1
ATOM 782 C CA . ALA A 1 102 ? 22.100 25.362 -24.937 1.00 60.78 102 ALA A CA 1
ATOM 783 C C . ALA A 1 102 ? 23.566 25.618 -25.335 1.00 60.78 102 ALA A C 1
ATOM 785 O O . ALA A 1 102 ? 23.946 26.757 -25.601 1.00 60.78 102 ALA A O 1
ATOM 786 N N . THR A 1 103 ? 24.388 24.565 -25.411 1.00 62.09 103 THR A N 1
ATOM 787 C CA . THR A 1 103 ? 25.828 24.662 -25.726 1.00 62.09 103 THR A CA 1
ATOM 788 C C . THR A 1 103 ? 26.129 24.444 -27.218 1.00 62.09 103 THR A C 1
ATOM 790 O O . THR A 1 103 ? 27.292 24.370 -27.613 1.00 62.09 103 THR A O 1
ATOM 793 N N . GLY A 1 104 ? 25.103 24.316 -28.071 1.00 58.00 104 GLY A N 1
ATOM 794 C CA . GLY A 1 104 ? 25.274 24.200 -29.524 1.00 58.00 104 GLY A CA 1
ATOM 795 C C . GLY A 1 104 ? 26.080 22.974 -29.975 1.00 58.00 104 GLY A C 1
ATOM 796 O O . GLY A 1 104 ? 26.819 23.058 -30.953 1.00 58.00 104 GLY A O 1
ATOM 797 N N . GLY A 1 105 ? 25.976 21.842 -29.266 1.00 52.31 105 GLY A N 1
ATOM 798 C CA . GLY A 1 105 ? 26.581 20.574 -29.699 1.00 52.31 105 GLY A CA 1
ATOM 799 C C . GLY A 1 105 ? 28.111 20.476 -29.601 1.00 52.31 105 GLY A C 1
ATOM 800 O O . GLY A 1 105 ? 28.702 19.649 -30.290 1.00 52.31 105 GLY A O 1
ATOM 801 N N . ALA A 1 106 ? 28.772 21.268 -28.752 1.00 50.88 106 ALA A N 1
ATOM 802 C CA . ALA A 1 106 ? 30.230 21.234 -28.592 1.00 50.88 106 ALA A CA 1
ATOM 803 C C . ALA A 1 106 ? 30.681 20.688 -27.222 1.00 50.88 106 ALA A C 1
ATOM 805 O O . ALA A 1 106 ? 31.411 21.350 -26.488 1.00 50.88 106 ALA A O 1
ATOM 806 N N . LEU A 1 107 ? 30.295 19.458 -26.866 1.00 51.19 107 LEU A N 1
ATOM 807 C CA . LEU A 1 107 ? 31.009 18.716 -25.819 1.00 51.19 107 LEU A CA 1
ATOM 808 C C . LEU A 1 107 ? 32.162 17.940 -26.465 1.00 51.19 107 LEU A C 1
ATOM 810 O O . LEU A 1 107 ? 32.018 16.796 -26.888 1.00 51.19 107 LEU A O 1
ATOM 814 N N . LEU A 1 108 ? 33.323 18.596 -26.547 1.00 53.00 108 LEU A N 1
ATOM 815 C CA . LEU A 1 108 ? 34.615 17.966 -26.827 1.00 53.00 108 LEU A CA 1
ATOM 816 C C . LEU A 1 108 ? 34.950 16.991 -25.688 1.00 53.00 108 LEU A C 1
ATOM 818 O O . LEU A 1 108 ? 35.634 17.336 -24.724 1.00 53.00 108 LEU A O 1
ATOM 822 N N . VAL A 1 109 ? 34.468 15.754 -25.802 1.00 48.72 109 VAL A N 1
ATOM 823 C CA . VAL A 1 109 ? 34.967 14.634 -25.003 1.00 48.72 109 VAL A CA 1
ATOM 824 C C . VAL A 1 109 ? 36.393 14.369 -25.475 1.00 48.72 109 VAL A C 1
ATOM 826 O O . VAL A 1 109 ? 36.603 13.796 -26.542 1.00 48.72 109 VAL A O 1
ATOM 829 N N . LYS A 1 110 ? 37.394 14.822 -24.714 1.00 42.03 110 LYS A N 1
ATOM 830 C CA . LYS A 1 110 ? 38.773 14.380 -24.936 1.00 42.03 110 LYS A CA 1
ATOM 831 C C . LYS A 1 110 ? 38.882 12.921 -24.486 1.00 42.03 110 LYS A C 1
ATOM 833 O O . LYS A 1 110 ? 38.675 12.663 -23.297 1.00 42.03 110 LYS A O 1
ATOM 838 N N . PRO A 1 111 ? 39.204 11.970 -25.378 1.00 47.25 111 PRO A N 1
ATOM 839 C CA . PRO A 1 111 ? 39.642 10.664 -24.930 1.00 47.25 111 PRO A CA 1
ATOM 840 C C . PRO A 1 111 ? 41.015 10.809 -24.262 1.00 47.25 111 PRO A C 1
ATOM 842 O O . PRO A 1 111 ? 41.805 11.689 -24.611 1.00 47.25 111 PRO A O 1
ATOM 845 N N . LYS A 1 112 ? 41.218 9.979 -23.244 1.00 41.97 112 LYS A N 1
ATOM 846 C CA . LYS A 1 112 ? 42.411 9.903 -22.403 1.00 41.97 112 LYS A CA 1
ATOM 847 C C . LYS A 1 112 ? 43.656 9.508 -23.193 1.00 41.97 112 LYS A C 1
ATOM 849 O O . LYS A 1 112 ? 43.511 8.663 -24.103 1.00 41.97 112 LYS A O 1
#

Mean predicted aligned error: 16.67 Å

Radius of gyration: 22.61 Å; Cα contacts (8 Å, |Δi|>4): 66; chains: 1; bounding box: 52×51×50 Å

Sequence (112 aa):
MLADAFAERVAVALDRILRARAAQADESWGIVSQKTLPPWIHPDTYVEACRTGAIPGAKIWRRQWLAPREAVLAWVATESREAVANAPGEFDPCSLEAIVAATGGALLVKPK

Solvent-accessible surface area (backbone atoms only — not comparable to full-atom values): 6734 Å² total; per-residue (Å²): 108,74,66,56,60,48,50,52,53,49,50,55,52,49,52,52,52,51,51,51,50,60,72,64,55,53,85,86,56,53,62,28,32,77,87,65,49,60,92,88,56,58,56,65,63,52,50,51,34,42,72,76,56,68,27,63,77,42,43,80,52,98,93,38,57,37,28,33,36,65,34,52,52,51,40,52,54,47,53,55,49,51,51,62,74,53,55,75,92,61,84,56,79,82,35,70,67,47,48,39,64,75,58,72,72,70,80,82,77,75,82,132

pLDDT: mean 74.39, std 16.52, range [41.97, 93.06]

Nearest PDB structures (foldseek):
  4b8x-assembly1_A  TM=4.325E-01  e=1.555E+00  Streptomyces coelicolor
  2hr3-assembly2_D  TM=2.875E-01  e=7.599E-01  Pseudomonas aeruginosa
  6wxp-assembly3_F  TM=3.845E-01  e=6.957E+00  synthetic construct

Secondary structure (DSSP, 8-state):
-HHHHHHHHHHHHHHHHHHHHHHTS-GGGSEEETTTS-TTS-HHHHHHHHHHT-STT-EEETTEEEEEHHHHHHHHHHHHHHHHHT--SS--TTSHHHHHHHTTT-------